Protein AF-A0A4U5UBQ6-F1 (afdb_monomer_lite)

Secondary structure (DSSP, 8-state):
--PPPHHHHHHHHHHHHHHHHHHHHHH--------S-----STTSSSSS-S--------TT--HHHHHHHHHHHHHHTTSTT-HHHHHHHHHHHHHHHHHHHHHH---HHHHHHH-GGGGSHHHHHHHHHHHHSS-HHHHHH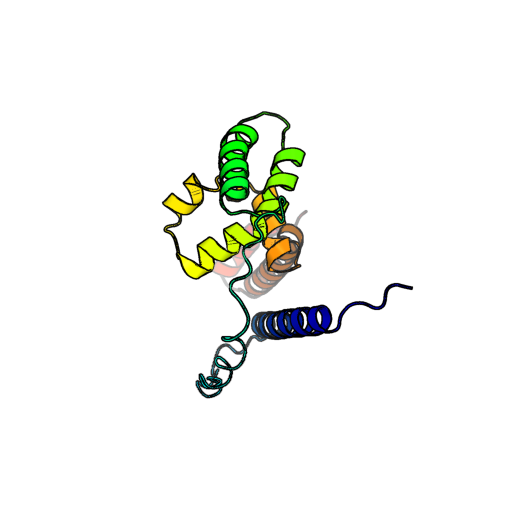HHHHHHHHHHHHHHHH--HHHHHHHHHHHHHHT--

Sequence (177 aa):
MIIPEPQAAAAYQIESSSFHVLSQALESEDALQFSESEALTESECEAMSDCALSDSTDNPLYNEETLEKIRETLLLEVKKRNNQDTVAAMMEKTFAHRRQEVIRDAPLIADFKTKWPALFCVSELTAEFKRITTVSLLPKFFSELDVLSSNLMKVFSKKGGGQGRKIKSIMIPITQV

Radius of gyration: 24.36 Å; chains: 1; bounding box: 45×40×77 Å

pLDDT: mean 72.83, std 22.6, range [29.25, 95.88]

Structure (mmCIF, N/CA/C/O backbone):
data_AF-A0A4U5UBQ6-F1
#
_entry.id   AF-A0A4U5UBQ6-F1
#
loop_
_atom_site.group_PDB
_atom_site.id
_atom_site.type_symbol
_atom_site.label_atom_id
_atom_site.label_alt_id
_atom_site.label_comp_id
_atom_site.label_asym_id
_atom_site.label_entity_id
_atom_site.label_seq_id
_atom_site.pdbx_PDB_ins_code
_atom_site.Cartn_x
_atom_site.Cartn_y
_atom_site.Cartn_z
_atom_site.occupancy
_atom_site.B_iso_or_equiv
_atom_site.auth_seq_id
_atom_site.auth_comp_id
_atom_site.auth_asym_id
_atom_site.auth_atom_id
_atom_site.pdbx_PDB_model_num
ATOM 1 N N . MET A 1 1 ? -10.842 14.732 -34.818 1.00 34.53 1 MET A N 1
ATOM 2 C CA . MET A 1 1 ? -11.798 13.980 -33.980 1.00 34.53 1 MET A CA 1
ATOM 3 C C . MET A 1 1 ? -11.407 12.521 -34.078 1.00 34.53 1 MET A C 1
ATOM 5 O O . MET A 1 1 ? -11.566 11.948 -35.144 1.00 34.53 1 MET A O 1
ATOM 9 N N . ILE A 1 2 ? -10.784 11.974 -33.035 1.00 42.56 2 ILE A N 1
ATOM 10 C CA . ILE A 1 2 ? -10.454 10.548 -32.968 1.00 42.56 2 ILE A CA 1
ATOM 11 C C . ILE A 1 2 ? -11.653 9.884 -32.299 1.00 42.56 2 ILE A C 1
ATOM 13 O O . ILE A 1 2 ? -11.967 10.196 -31.153 1.00 42.56 2 ILE A O 1
ATOM 17 N N . ILE A 1 3 ? -12.375 9.070 -33.061 1.00 40.06 3 ILE A N 1
ATOM 18 C CA . ILE A 1 3 ? -13.464 8.239 -32.549 1.00 40.06 3 ILE A CA 1
ATOM 19 C C . ILE A 1 3 ? -12.782 7.034 -31.887 1.00 40.06 3 ILE A C 1
ATOM 21 O O . ILE A 1 3 ? -12.024 6.354 -32.579 1.00 40.06 3 ILE A O 1
ATOM 25 N N . PRO A 1 4 ? -12.954 6.796 -30.575 1.00 41.00 4 PRO A N 1
ATOM 26 C CA . PRO A 1 4 ? -12.316 5.666 -29.917 1.00 41.00 4 PRO A CA 1
ATOM 27 C C . PRO A 1 4 ? -12.905 4.341 -30.416 1.00 41.00 4 PRO A C 1
ATOM 29 O O . PRO A 1 4 ? -14.107 4.214 -30.650 1.00 41.00 4 PRO A O 1
ATOM 32 N N . GLU A 1 5 ? -12.008 3.377 -30.595 1.00 41.16 5 GLU A N 1
ATOM 33 C CA . GLU A 1 5 ? -12.244 2.028 -31.100 1.00 41.16 5 GLU A CA 1
ATOM 34 C C . GLU A 1 5 ? -13.197 1.232 -30.178 1.00 41.16 5 GLU A C 1
ATOM 36 O O . GLU A 1 5 ? -13.030 1.253 -28.954 1.00 41.16 5 GLU A O 1
ATOM 41 N N . PRO A 1 6 ? -14.204 0.523 -30.726 1.00 47.16 6 PRO A N 1
ATOM 42 C CA . PRO A 1 6 ? -15.299 -0.078 -29.953 1.00 47.16 6 PRO A CA 1
ATOM 43 C C . PRO A 1 6 ? -14.875 -1.184 -28.969 1.00 47.16 6 PRO A C 1
ATOM 45 O O . PRO A 1 6 ? -15.639 -1.509 -28.062 1.00 47.16 6 PRO A O 1
ATOM 48 N N . GLN A 1 7 ? -13.662 -1.733 -29.084 1.00 45.38 7 GLN A N 1
ATOM 49 C CA . GLN A 1 7 ? -13.142 -2.743 -28.151 1.00 45.38 7 GLN A CA 1
ATOM 50 C C . GLN A 1 7 ? -12.719 -2.161 -26.791 1.00 45.38 7 GLN A C 1
ATOM 52 O O . GLN A 1 7 ? -12.838 -2.844 -25.774 1.00 45.38 7 GLN A O 1
ATOM 57 N N . ALA A 1 8 ? -12.309 -0.888 -26.730 1.00 41.31 8 ALA A N 1
ATOM 58 C CA . ALA A 1 8 ? -11.919 -0.249 -25.470 1.00 41.31 8 ALA A CA 1
ATOM 59 C C . ALA A 1 8 ? -13.125 0.030 -24.554 1.00 41.31 8 ALA A C 1
ATOM 61 O O . ALA A 1 8 ? -13.011 -0.040 -23.332 1.00 41.31 8 ALA A O 1
ATOM 62 N N . ALA A 1 9 ? -14.297 0.299 -25.140 1.00 37.28 9 ALA A N 1
ATOM 63 C CA . ALA A 1 9 ? -15.525 0.540 -24.387 1.00 37.28 9 ALA A CA 1
ATOM 64 C C . ALA A 1 9 ? -16.014 -0.727 -23.666 1.00 37.28 9 ALA A C 1
ATOM 66 O O . ALA A 1 9 ? -16.420 -0.650 -22.512 1.00 37.28 9 ALA A O 1
ATOM 67 N N . ALA A 1 10 ? -15.906 -1.899 -24.302 1.00 37.75 10 ALA A N 1
ATOM 68 C CA . ALA A 1 10 ? -16.327 -3.167 -23.706 1.00 37.75 10 ALA A CA 1
ATOM 69 C C . ALA A 1 10 ? -15.444 -3.579 -22.515 1.00 37.75 10 ALA A C 1
ATOM 71 O O . ALA A 1 10 ? -15.969 -3.971 -21.474 1.00 37.75 10 ALA A O 1
ATOM 72 N N . ALA A 1 11 ? -14.119 -3.418 -22.624 1.00 39.28 11 ALA A N 1
ATOM 73 C CA . ALA A 1 11 ? -13.195 -3.681 -21.518 1.00 39.28 11 ALA A CA 1
ATOM 74 C C . ALA A 1 11 ? -13.458 -2.751 -20.319 1.00 39.28 11 ALA A C 1
ATOM 76 O O . ALA A 1 11 ? -13.516 -3.206 -19.177 1.00 39.28 11 ALA A O 1
ATOM 77 N N . TYR A 1 12 ? -13.721 -1.466 -20.585 1.00 43.00 12 TYR A N 1
ATOM 78 C CA . TYR A 1 12 ? -14.058 -0.492 -19.546 1.00 43.00 12 TYR A CA 1
ATOM 79 C C . TYR A 1 12 ? -15.411 -0.789 -18.878 1.00 43.00 12 TYR A C 1
ATOM 81 O O . TYR A 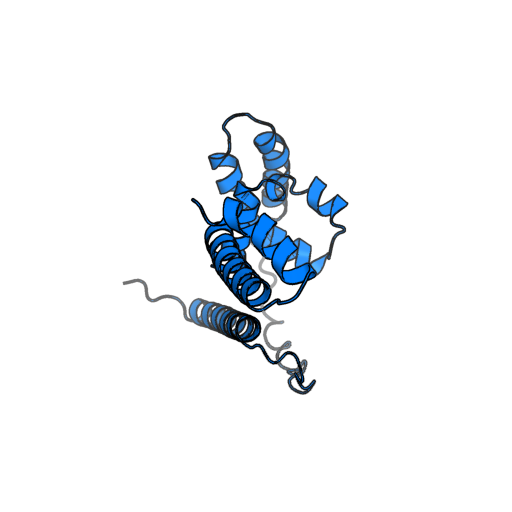1 12 ? -15.562 -0.617 -17.669 1.00 43.00 12 TYR A O 1
ATOM 89 N N . GLN A 1 13 ? -16.393 -1.284 -19.641 1.00 34.09 13 GLN A N 1
ATOM 90 C CA . GLN A 1 13 ? -17.701 -1.674 -19.110 1.00 34.09 13 GLN A CA 1
ATOM 91 C C . GLN A 1 13 ? -17.595 -2.874 -18.155 1.00 34.09 13 GLN A C 1
ATOM 93 O O . GLN A 1 13 ? -18.233 -2.871 -17.105 1.00 34.09 13 GLN A O 1
ATOM 98 N N . ILE A 1 14 ? -16.771 -3.873 -18.490 1.00 46.00 14 ILE A N 1
ATOM 99 C CA . ILE A 1 14 ? -16.573 -5.080 -17.671 1.00 46.00 14 ILE A CA 1
ATOM 100 C C . ILE A 1 14 ? -15.846 -4.732 -16.363 1.00 46.00 14 ILE A C 1
ATOM 102 O O . ILE A 1 14 ? -16.272 -5.160 -15.287 1.00 46.00 14 ILE A O 1
ATOM 106 N N . GLU A 1 15 ? -14.804 -3.895 -16.423 1.00 45.97 15 GLU A N 1
ATOM 107 C CA . GLU A 1 15 ? -14.086 -3.433 -15.227 1.00 45.97 15 GLU A CA 1
ATOM 108 C C . GLU A 1 15 ? -14.965 -2.550 -14.328 1.00 45.97 15 GLU A C 1
ATOM 110 O O . GLU A 1 15 ? -14.950 -2.704 -13.105 1.00 45.97 15 GLU A O 1
ATOM 115 N N . SER A 1 16 ? -15.801 -1.686 -14.917 1.00 43.72 16 SER A N 1
ATOM 116 C CA . SER A 1 16 ? -16.748 -0.851 -14.170 1.00 43.72 16 SER A CA 1
ATOM 117 C C . SER A 1 16 ? -17.850 -1.680 -13.498 1.00 43.72 16 SER A C 1
ATOM 119 O O . SER A 1 16 ? -18.192 -1.419 -12.342 1.00 43.72 16 SER A O 1
ATOM 121 N N . SER A 1 17 ? -18.347 -2.732 -14.161 1.00 36.91 17 SER A N 1
ATOM 122 C CA . SER A 1 17 ? -19.341 -3.648 -13.587 1.00 36.91 17 SER A CA 1
ATOM 123 C C . SER A 1 17 ? -18.756 -4.484 -12.446 1.00 36.91 17 SER A C 1
ATOM 125 O O . SER A 1 17 ? -19.381 -4.606 -11.394 1.00 36.91 17 SER A O 1
ATOM 127 N N . SER A 1 18 ? -17.529 -4.996 -12.600 1.00 48.75 18 SER A N 1
ATOM 128 C CA . SER A 1 18 ? -16.839 -5.733 -11.532 1.00 48.75 18 SER A CA 1
ATOM 129 C C . SER A 1 18 ? -16.537 -4.844 -10.322 1.00 48.75 18 SER A C 1
ATOM 131 O O . SER A 1 18 ? -16.618 -5.309 -9.184 1.00 48.75 18 SER A O 1
ATOM 133 N N . PHE A 1 19 ? -16.218 -3.568 -10.547 1.00 53.88 19 PHE A N 1
ATOM 134 C CA . PHE A 1 19 ? -15.975 -2.603 -9.479 1.00 53.88 19 PHE A CA 1
ATOM 135 C C . PHE A 1 19 ? -17.266 -2.210 -8.746 1.00 53.88 19 PHE A C 1
ATOM 137 O O . PHE A 1 19 ? -17.272 -2.106 -7.521 1.00 53.88 19 PHE A O 1
ATOM 144 N N . HIS A 1 20 ? -18.380 -2.058 -9.469 1.00 43.34 20 HIS A N 1
ATOM 145 C CA . HIS A 1 20 ? -19.679 -1.749 -8.869 1.00 43.34 20 HIS A CA 1
ATOM 146 C C . HIS A 1 20 ? -20.178 -2.873 -7.951 1.00 43.34 20 HIS A C 1
ATOM 148 O O . HIS A 1 20 ? -20.647 -2.597 -6.849 1.00 43.34 20 HIS A O 1
ATOM 154 N N . VAL A 1 21 ? -20.001 -4.134 -8.360 1.00 51.28 21 VAL A N 1
ATOM 155 C CA . VAL A 1 21 ? -20.370 -5.309 -7.552 1.00 51.28 21 VAL A CA 1
ATOM 156 C C . VAL A 1 21 ? -19.525 -5.395 -6.275 1.00 51.28 21 VAL A C 1
ATOM 158 O O . VAL A 1 21 ? -20.062 -5.634 -5.195 1.00 51.28 21 VAL A O 1
ATOM 161 N N . LEU A 1 22 ? -18.217 -5.128 -6.358 1.00 46.31 22 LEU A N 1
ATOM 162 C CA . LEU A 1 22 ? -17.337 -5.119 -5.182 1.00 46.31 22 LEU A CA 1
ATOM 163 C C . LEU A 1 22 ? -17.610 -3.931 -4.246 1.00 46.31 22 LEU A C 1
ATOM 165 O O . LEU A 1 22 ? -17.529 -4.086 -3.030 1.00 46.31 22 LEU A O 1
ATOM 169 N N . SER A 1 23 ? -17.968 -2.766 -4.795 1.00 51.44 23 SER A N 1
ATOM 170 C CA . SER A 1 23 ? -18.365 -1.595 -4.005 1.00 51.44 23 SER A CA 1
ATOM 171 C C . SER A 1 23 ? -19.676 -1.844 -3.257 1.00 51.44 23 SER A C 1
ATOM 173 O O . SER A 1 23 ? -19.756 -1.541 -2.072 1.00 51.44 23 SER A O 1
ATOM 175 N N . GLN A 1 24 ? -20.672 -2.461 -3.906 1.00 47.72 24 GLN A N 1
ATOM 176 C CA . GLN A 1 24 ? -21.929 -2.844 -3.252 1.00 47.72 24 GLN A CA 1
ATOM 177 C C . GLN A 1 24 ? -21.713 -3.891 -2.148 1.00 47.72 24 GLN A C 1
ATOM 179 O O . GLN A 1 24 ? -22.314 -3.782 -1.082 1.00 47.72 24 GLN A O 1
ATOM 184 N N . ALA A 1 25 ? -20.817 -4.862 -2.360 1.00 47.12 25 ALA A N 1
ATOM 185 C CA . ALA A 1 25 ? -20.505 -5.897 -1.370 1.00 47.12 25 ALA A CA 1
ATOM 186 C C . ALA A 1 25 ? -19.796 -5.358 -0.110 1.00 47.12 25 ALA A C 1
ATOM 188 O O . ALA A 1 25 ? -19.896 -5.957 0.959 1.00 47.12 25 ALA A O 1
ATOM 189 N N . LEU A 1 26 ? -19.085 -4.231 -0.219 1.00 47.81 26 LEU A N 1
ATOM 190 C CA . LEU A 1 26 ? -18.452 -3.546 0.914 1.00 47.81 26 LEU A CA 1
ATOM 191 C C . LEU A 1 26 ? -19.424 -2.650 1.701 1.00 47.81 26 LEU A C 1
ATOM 193 O O . LEU A 1 26 ? -19.113 -2.272 2.829 1.00 47.81 26 LEU A O 1
ATOM 197 N N . GLU A 1 27 ? -20.578 -2.309 1.122 1.00 48.31 27 GLU A N 1
ATOM 198 C CA . GLU A 1 27 ? -21.559 -1.380 1.699 1.00 48.31 27 GLU A CA 1
ATOM 199 C C . GLU A 1 27 ? -22.775 -2.079 2.340 1.00 48.31 27 GLU A C 1
ATOM 201 O O . GLU A 1 27 ? -23.519 -1.438 3.082 1.00 48.31 27 GLU A O 1
ATOM 206 N N . SER A 1 28 ? -22.979 -3.382 2.113 1.00 45.78 28 SER A N 1
ATOM 207 C CA . SER A 1 28 ? -24.084 -4.147 2.711 1.00 45.78 28 SER A CA 1
ATOM 208 C C . SER A 1 28 ? -23.687 -4.843 4.023 1.00 45.78 28 SER A C 1
ATOM 210 O O . SER A 1 28 ? -22.784 -5.676 4.033 1.00 45.78 28 SER A O 1
ATOM 212 N N . GLU A 1 29 ? -24.405 -4.575 5.121 1.00 53.47 29 GLU A N 1
ATOM 213 C CA . GLU A 1 29 ? -24.226 -5.247 6.428 1.00 53.47 29 GLU A CA 1
ATOM 214 C C . GLU A 1 29 ? -24.838 -6.668 6.506 1.00 53.47 29 GLU A C 1
ATOM 216 O O . GLU A 1 29 ? -24.741 -7.319 7.546 1.00 53.47 29 GLU A O 1
ATOM 221 N N . ASP A 1 30 ? -25.403 -7.200 5.417 1.00 42.78 30 ASP A N 1
ATOM 222 C CA . ASP A 1 30 ? -25.966 -8.557 5.365 1.00 42.78 30 ASP A CA 1
ATOM 223 C C . ASP A 1 30 ? -24.976 -9.557 4.753 1.00 42.78 30 ASP A C 1
ATOM 225 O O . ASP A 1 30 ? -25.069 -9.984 3.602 1.00 42.78 30 ASP A O 1
ATOM 229 N N . ALA A 1 31 ? -24.013 -9.982 5.567 1.00 50.28 31 ALA A N 1
ATOM 230 C CA . ALA A 1 31 ? -23.214 -11.166 5.286 1.00 50.28 31 ALA A CA 1
ATOM 231 C C . ALA A 1 31 ? -24.049 -12.436 5.535 1.00 50.28 31 ALA A C 1
ATOM 233 O O . ALA A 1 31 ? -23.880 -13.080 6.567 1.00 50.28 31 ALA A O 1
ATOM 234 N N . LEU A 1 32 ? -24.958 -12.796 4.620 1.00 47.00 32 LEU A N 1
ATOM 235 C CA . LEU A 1 32 ? -25.500 -14.157 4.476 1.00 47.00 32 LEU A CA 1
ATOM 236 C C . LEU A 1 32 ? -26.343 -14.304 3.195 1.00 47.00 32 LEU A C 1
ATOM 238 O O . LEU A 1 32 ? -27.292 -13.563 2.981 1.00 47.00 32 LEU A O 1
ATOM 242 N N . GLN A 1 33 ? -26.016 -15.351 2.423 1.00 40.97 33 GLN A N 1
ATOM 243 C CA . GLN A 1 33 ? -26.666 -15.862 1.200 1.00 40.97 33 GLN A CA 1
ATOM 244 C C . GLN A 1 33 ? -26.282 -15.203 -0.136 1.00 40.97 33 GLN A C 1
ATOM 246 O O . GLN A 1 33 ? -27.120 -14.658 -0.845 1.00 40.97 33 GLN A O 1
ATOM 251 N N . PHE A 1 34 ? -25.032 -15.406 -0.570 1.00 29.25 34 PHE A N 1
ATOM 252 C CA . PHE A 1 34 ? -24.758 -15.505 -2.006 1.00 29.25 34 PHE A CA 1
ATOM 253 C C . PHE A 1 34 ? -25.037 -16.949 -2.441 1.00 29.25 34 PHE A C 1
ATOM 255 O O . PHE A 1 34 ? -24.337 -17.876 -2.031 1.00 29.25 34 PHE A O 1
ATOM 262 N N . SER A 1 35 ? -26.125 -17.153 -3.186 1.00 32.38 35 SER A N 1
ATOM 263 C CA . SER A 1 35 ? -26.455 -18.455 -3.763 1.00 32.38 35 SER A CA 1
ATOM 264 C C . SER A 1 35 ? -25.448 -18.809 -4.856 1.00 32.38 35 SER A C 1
ATOM 266 O O . SER A 1 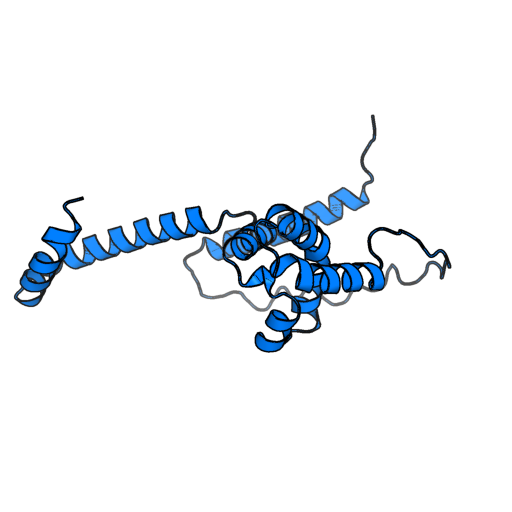35 ? -25.156 -17.989 -5.723 1.00 32.38 35 SER A O 1
ATOM 268 N N . GLU A 1 36 ? -24.969 -20.043 -4.839 1.00 37.81 36 GLU A N 1
ATOM 269 C CA . GLU A 1 36 ? -24.028 -20.642 -5.788 1.00 37.81 36 GLU A CA 1
ATOM 270 C C . GLU A 1 36 ? -24.680 -20.928 -7.164 1.00 37.81 36 GLU A C 1
ATOM 272 O O . GLU A 1 36 ? -24.609 -22.043 -7.669 1.00 37.81 36 GLU A O 1
ATOM 277 N N . SER A 1 37 ? -25.394 -19.962 -7.761 1.00 40.47 37 SER A N 1
ATOM 278 C CA . SER A 1 37 ? -26.176 -20.194 -8.994 1.00 40.47 37 SER A CA 1
ATOM 279 C C . SER A 1 37 ? -25.890 -19.269 -10.181 1.00 40.47 37 SER A C 1
ATOM 281 O O . SER A 1 37 ? -26.541 -19.400 -11.211 1.00 40.47 37 SER A O 1
ATOM 283 N N . GLU A 1 38 ? -24.848 -18.437 -10.123 1.00 46.41 38 GLU A N 1
ATOM 284 C CA . GLU A 1 38 ? -24.354 -17.690 -11.296 1.00 46.41 38 GLU A CA 1
ATOM 285 C C . GLU A 1 38 ? -22.913 -18.076 -11.656 1.00 46.41 38 GLU A C 1
ATOM 287 O O . GLU A 1 38 ? -22.057 -17.240 -11.941 1.00 46.41 38 GLU A O 1
ATOM 292 N N . ALA A 1 39 ? -22.639 -19.382 -11.677 1.00 39.34 39 ALA A N 1
ATOM 293 C CA . ALA A 1 39 ? -21.550 -19.905 -12.489 1.00 39.34 39 ALA A CA 1
ATOM 294 C C . ALA A 1 39 ? -21.953 -19.750 -13.964 1.00 39.34 39 ALA A C 1
ATOM 296 O O . ALA A 1 39 ? -22.663 -20.591 -14.519 1.00 39.34 39 ALA A O 1
ATOM 297 N N . LEU A 1 40 ? -21.542 -18.645 -14.591 1.00 36.44 40 LEU A N 1
ATOM 298 C CA . LEU A 1 40 ? -21.583 -18.524 -16.044 1.00 36.44 40 LEU A CA 1
ATOM 299 C C . LEU A 1 40 ? -20.722 -19.644 -16.640 1.00 36.44 40 LEU A C 1
ATOM 301 O O . LEU A 1 40 ? -19.523 -19.752 -16.395 1.00 36.44 40 LEU A O 1
ATOM 305 N N . THR A 1 41 ? -21.413 -20.514 -17.365 1.00 40.81 41 THR A N 1
ATOM 306 C CA . THR A 1 41 ? -20.938 -21.713 -18.048 1.00 40.81 41 THR A CA 1
ATOM 307 C C . THR A 1 41 ? -19.751 -21.434 -18.972 1.00 40.81 41 THR A C 1
ATOM 309 O O . THR A 1 41 ? -19.749 -20.418 -19.661 1.00 40.81 41 THR A O 1
ATOM 312 N N . GLU A 1 42 ? -18.820 -22.390 -19.059 1.00 43.47 42 GLU A N 1
ATOM 313 C CA . GLU A 1 42 ? -17.611 -22.472 -19.913 1.00 43.47 42 GLU A CA 1
ATOM 314 C C . GLU A 1 42 ? -17.812 -22.281 -21.444 1.00 43.47 42 GLU A C 1
ATOM 316 O O . GLU A 1 42 ? -16.935 -22.616 -22.233 1.00 43.47 42 GLU A O 1
ATOM 321 N N . SER A 1 43 ? -18.938 -21.743 -21.916 1.00 47.03 43 SER A N 1
ATOM 322 C CA . SER A 1 43 ? -19.359 -21.820 -23.323 1.00 47.03 43 SER A CA 1
ATOM 323 C C . SER A 1 43 ? -19.118 -20.567 -24.181 1.00 47.03 43 SER A C 1
ATOM 325 O O . SER A 1 43 ? -19.597 -20.526 -25.311 1.00 47.03 43 SER A O 1
ATOM 327 N N . GLU A 1 44 ? -18.355 -19.569 -23.734 1.00 42.38 44 GLU A N 1
ATOM 328 C CA . GLU A 1 44 ? -17.927 -18.460 -24.618 1.00 42.38 44 GLU A CA 1
ATOM 329 C C . GLU A 1 44 ? -16.401 -18.260 -24.629 1.00 42.38 44 GLU A C 1
ATOM 331 O O . GLU A 1 44 ? -15.891 -17.159 -24.813 1.00 42.38 44 GLU A O 1
ATOM 336 N N . CYS A 1 45 ? -15.650 -19.356 -24.471 1.00 34.03 45 CYS A N 1
ATOM 337 C CA . CYS A 1 45 ? -14.188 -19.380 -24.593 1.00 34.03 45 CYS A CA 1
ATOM 338 C C . CYS A 1 45 ? -13.698 -19.716 -26.021 1.00 34.03 45 CYS A C 1
ATOM 340 O O . CYS A 1 45 ? -12.523 -19.526 -26.323 1.00 34.03 45 CYS A O 1
ATOM 342 N N . GLU A 1 46 ? -14.560 -20.213 -26.917 1.00 38.38 46 GLU A N 1
ATOM 343 C CA . GLU A 1 46 ? -14.134 -20.873 -28.171 1.00 38.38 46 GLU A CA 1
ATOM 344 C C . GLU A 1 46 ? -14.383 -20.079 -29.469 1.00 38.38 46 GLU A C 1
ATOM 346 O O . GLU A 1 46 ? -14.515 -20.661 -30.542 1.00 38.38 46 GLU A O 1
ATOM 351 N N . ALA A 1 47 ? -14.391 -18.744 -29.429 1.00 46.50 47 ALA A N 1
ATOM 352 C CA . ALA A 1 47 ? -14.526 -17.932 -30.649 1.00 46.50 47 ALA A CA 1
ATOM 353 C C . ALA A 1 47 ? -13.417 -16.888 -30.853 1.00 46.50 47 ALA A C 1
ATOM 355 O O . ALA A 1 47 ? -13.664 -15.825 -31.417 1.00 46.50 47 ALA A O 1
ATOM 356 N N . MET A 1 48 ? -12.179 -17.184 -30.438 1.00 42.09 48 MET A N 1
ATOM 357 C CA . MET A 1 48 ? -11.016 -16.393 -30.875 1.00 42.09 48 MET A CA 1
ATOM 358 C C . MET A 1 48 ? -9.710 -17.198 -30.972 1.00 42.09 48 MET A C 1
ATOM 360 O O . MET A 1 48 ? -8.622 -16.640 -30.865 1.00 42.09 48 MET A O 1
ATOM 364 N N . SER A 1 49 ? -9.819 -18.515 -31.182 1.00 47.56 49 SER A N 1
ATOM 365 C CA . SER A 1 49 ? -8.661 -19.416 -31.298 1.00 47.56 49 SER A CA 1
ATOM 366 C C . SER A 1 49 ? -8.107 -19.561 -32.722 1.00 47.56 49 SER A C 1
ATOM 368 O O . SER A 1 49 ? -7.133 -20.281 -32.901 1.00 47.56 49 SER A O 1
ATOM 370 N N . ASP A 1 50 ? -8.648 -18.870 -33.726 1.00 37.72 50 ASP A N 1
ATOM 371 C CA . ASP A 1 50 ? -8.152 -18.973 -35.103 1.00 37.72 50 ASP A CA 1
ATOM 372 C C . ASP A 1 50 ? -7.989 -17.593 -35.742 1.00 37.72 50 ASP A C 1
ATOM 374 O O . ASP A 1 50 ? -8.847 -17.135 -36.490 1.00 37.72 50 ASP A O 1
ATOM 378 N N . CYS A 1 51 ? -6.865 -16.930 -35.460 1.00 38.66 51 CYS A N 1
ATOM 379 C CA . CYS A 1 51 ? -6.208 -16.019 -36.402 1.00 38.66 51 CYS A CA 1
ATOM 380 C C . CYS A 1 51 ? -4.736 -15.801 -36.005 1.00 38.66 51 CYS A C 1
ATOM 382 O O . CYS A 1 51 ? -4.428 -15.034 -35.102 1.00 38.66 51 CYS A O 1
ATOM 384 N N . ALA A 1 52 ? -3.858 -16.471 -36.755 1.00 40.81 52 ALA A N 1
ATOM 385 C CA . ALA A 1 52 ? -2.464 -16.132 -37.044 1.00 40.81 52 ALA A CA 1
ATOM 386 C C . ALA A 1 52 ? -1.454 -16.027 -35.879 1.00 40.81 52 ALA A C 1
ATOM 388 O O . ALA A 1 52 ? -1.353 -15.025 -35.177 1.00 40.81 52 ALA A O 1
ATOM 389 N N . LEU A 1 53 ? -0.522 -16.991 -35.866 1.00 48.16 53 LEU A N 1
ATOM 390 C CA . LEU A 1 53 ? 0.898 -16.655 -35.754 1.00 48.16 53 LEU A CA 1
ATOM 391 C C . LEU A 1 53 ? 1.209 -15.519 -36.747 1.00 48.16 53 LEU A C 1
ATOM 393 O O . LEU A 1 53 ? 1.430 -15.766 -37.933 1.00 48.16 53 LEU A O 1
ATOM 397 N N . SER A 1 54 ? 1.233 -14.280 -36.273 1.00 42.56 54 SER A N 1
ATOM 398 C CA . SER A 1 54 ? 2.036 -13.227 -36.878 1.00 42.56 54 SER A CA 1
ATOM 399 C C . SER A 1 54 ? 3.201 -12.951 -35.942 1.00 42.56 54 SER A C 1
ATOM 401 O O . SER A 1 54 ? 3.062 -12.315 -34.899 1.00 42.56 54 SER A O 1
ATOM 403 N N . ASP A 1 55 ? 4.341 -13.501 -36.336 1.00 45.53 55 ASP A N 1
ATOM 404 C CA . ASP A 1 55 ? 5.668 -13.054 -35.954 1.00 45.53 55 ASP A CA 1
ATOM 405 C C . ASP A 1 55 ? 5.785 -11.541 -36.214 1.00 45.53 55 ASP A C 1
ATOM 407 O O . ASP A 1 55 ? 5.907 -11.087 -37.352 1.00 45.53 55 ASP A O 1
ATOM 411 N N . SER A 1 56 ? 5.650 -10.755 -35.149 1.00 41.84 56 SER A N 1
ATOM 412 C CA . SER A 1 56 ? 6.098 -9.367 -35.076 1.00 41.84 56 SER A CA 1
ATOM 413 C C . SER A 1 56 ? 6.350 -9.036 -33.609 1.00 41.84 56 SER A C 1
ATOM 415 O O . SER A 1 56 ? 5.445 -8.649 -32.865 1.00 41.84 56 SER A O 1
ATOM 417 N N . THR A 1 57 ? 7.588 -9.246 -33.179 1.00 57.81 57 THR A N 1
ATOM 418 C CA . THR A 1 57 ? 8.121 -8.651 -31.957 1.00 57.81 57 THR A CA 1
ATOM 419 C C . THR A 1 57 ? 8.020 -7.124 -32.009 1.00 57.81 57 THR A C 1
ATOM 421 O O . THR A 1 57 ? 8.052 -6.519 -33.078 1.00 57.81 57 THR A O 1
ATOM 424 N N . ASP A 1 58 ? 7.972 -6.533 -30.814 1.00 44.72 58 ASP A N 1
ATOM 425 C CA . ASP A 1 58 ? 8.186 -5.114 -30.508 1.00 44.72 58 ASP A CA 1
ATOM 426 C C . ASP A 1 58 ? 6.951 -4.202 -30.502 1.00 44.72 58 ASP A C 1
ATOM 428 O O . ASP A 1 58 ? 6.837 -3.237 -31.253 1.00 44.72 58 ASP A O 1
ATOM 432 N N . ASN A 1 59 ? 6.104 -4.388 -29.482 1.00 48.22 59 ASN A N 1
ATOM 433 C CA . ASN A 1 59 ? 5.759 -3.224 -28.665 1.00 48.22 59 ASN A CA 1
ATOM 434 C C . ASN A 1 59 ? 6.839 -3.086 -27.567 1.00 48.22 59 ASN A C 1
ATOM 436 O O . ASN A 1 59 ? 6.804 -3.841 -26.592 1.00 48.22 59 ASN A O 1
ATOM 440 N N . PRO A 1 60 ? 7.814 -2.165 -27.694 1.00 48.88 60 PRO A N 1
ATOM 441 C CA . PRO A 1 60 ? 8.988 -2.113 -26.817 1.00 48.88 60 PRO A CA 1
ATOM 442 C C . PRO A 1 60 ? 8.687 -1.682 -25.373 1.00 48.88 60 PRO A C 1
ATOM 444 O O . PRO A 1 60 ? 9.604 -1.585 -24.562 1.00 48.88 60 PRO A O 1
ATOM 447 N N . LEU A 1 61 ? 7.428 -1.380 -25.037 1.00 48.53 61 LEU A N 1
ATOM 448 C CA . LEU A 1 61 ? 7.082 -0.792 -23.745 1.00 48.53 61 LEU A CA 1
ATOM 449 C C . LEU A 1 61 ? 6.710 -1.811 -22.648 1.00 48.53 61 LEU A C 1
ATOM 451 O O . LEU A 1 61 ? 6.691 -1.419 -21.484 1.00 48.53 61 LEU A O 1
ATOM 455 N N . TYR A 1 62 ? 6.430 -3.084 -22.980 1.00 54.56 62 TYR A N 1
ATOM 456 C CA . TYR A 1 62 ? 5.897 -4.078 -22.022 1.00 54.56 62 TYR A CA 1
ATOM 457 C C . TYR A 1 62 ? 6.260 -5.543 -22.346 1.00 54.56 62 TYR A C 1
ATOM 459 O O . TYR A 1 62 ? 5.409 -6.424 -22.250 1.00 54.56 62 TYR A O 1
ATOM 467 N N . ASN A 1 63 ? 7.500 -5.841 -22.746 1.00 66.19 63 ASN A N 1
ATOM 468 C CA . ASN A 1 63 ? 7.943 -7.241 -22.752 1.00 66.19 63 ASN A CA 1
ATOM 469 C C . ASN A 1 63 ? 8.324 -7.682 -21.318 1.00 66.19 63 ASN A C 1
ATOM 471 O O . ASN A 1 63 ? 8.783 -6.873 -20.507 1.00 66.19 63 ASN A O 1
ATOM 475 N N . GLU A 1 64 ? 8.107 -8.961 -20.999 1.00 63.66 64 GLU A N 1
ATOM 476 C CA . GLU A 1 64 ? 8.383 -9.561 -19.680 1.00 63.66 64 GLU A CA 1
ATOM 477 C C . GLU A 1 64 ? 9.829 -9.288 -19.221 1.00 63.66 64 GLU A C 1
ATOM 479 O O . GLU A 1 64 ? 10.088 -8.940 -18.072 1.00 63.66 64 GLU A O 1
ATOM 484 N N . GLU A 1 65 ? 10.772 -9.319 -20.164 1.00 64.94 65 GLU A N 1
ATOM 485 C CA . GLU A 1 65 ? 12.187 -9.032 -19.923 1.00 64.94 65 GLU A CA 1
ATOM 486 C C . GLU A 1 65 ? 12.448 -7.572 -19.489 1.00 64.94 65 GLU A C 1
ATOM 488 O O . GLU A 1 65 ? 13.314 -7.310 -18.656 1.00 64.94 65 GLU A O 1
ATOM 493 N N . THR A 1 66 ? 11.703 -6.595 -20.018 1.00 75.69 66 THR A N 1
ATOM 494 C CA . THR A 1 66 ? 11.808 -5.175 -19.632 1.00 75.69 66 THR A CA 1
ATOM 495 C C . THR A 1 66 ? 11.173 -4.933 -18.273 1.00 75.69 66 THR A C 1
ATOM 497 O O . THR A 1 66 ? 11.701 -4.148 -17.487 1.00 75.69 66 THR A O 1
ATOM 500 N N . LEU A 1 67 ? 10.075 -5.618 -17.959 1.00 71.62 67 LEU A N 1
ATOM 501 C CA . LEU A 1 67 ? 9.435 -5.528 -16.646 1.00 71.62 67 LEU A CA 1
ATOM 502 C C . LEU A 1 67 ? 10.316 -6.142 -15.553 1.00 71.62 67 LEU A C 1
ATOM 504 O O . LEU A 1 67 ? 10.464 -5.538 -14.489 1.00 71.62 67 LEU A O 1
ATOM 508 N N . GLU A 1 68 ? 10.992 -7.250 -15.850 1.00 81.00 68 GLU A N 1
ATOM 509 C CA . GLU A 1 68 ? 11.965 -7.854 -14.942 1.00 81.00 68 GLU A CA 1
ATOM 510 C C . GLU A 1 68 ? 13.188 -6.942 -14.734 1.00 81.00 68 GLU A C 1
ATOM 512 O O . GLU A 1 68 ? 13.609 -6.707 -13.601 1.00 81.00 68 GLU A O 1
ATOM 517 N N . LYS A 1 69 ? 13.687 -6.287 -15.792 1.00 82.44 69 LYS A N 1
ATOM 518 C CA . LYS A 1 69 ? 14.724 -5.239 -15.675 1.00 82.44 69 LYS A CA 1
ATOM 519 C C . LYS A 1 69 ? 14.268 -4.053 -14.817 1.00 82.44 69 LYS A C 1
ATOM 521 O O . LYS A 1 69 ? 15.052 -3.511 -14.028 1.00 82.44 69 LYS A O 1
ATOM 526 N N . ILE A 1 70 ? 13.005 -3.634 -14.940 1.00 80.75 70 ILE A N 1
ATOM 527 C CA . ILE A 1 70 ? 12.421 -2.587 -14.087 1.00 80.75 70 ILE A CA 1
ATOM 528 C C . ILE A 1 70 ? 12.366 -3.066 -12.630 1.00 80.75 70 ILE A C 1
ATOM 530 O O . ILE A 1 70 ? 12.717 -2.292 -11.738 1.00 80.75 70 ILE A O 1
ATOM 534 N N . ARG A 1 71 ? 12.002 -4.328 -12.373 1.00 85.31 71 ARG A N 1
ATOM 535 C CA . ARG A 1 71 ? 12.006 -4.928 -11.029 1.00 85.31 71 ARG A CA 1
ATOM 536 C C . ARG A 1 71 ? 13.404 -4.918 -10.409 1.00 85.31 71 ARG A C 1
ATOM 538 O O . ARG A 1 71 ? 13.567 -4.469 -9.276 1.00 85.31 71 ARG A O 1
ATOM 545 N N . GLU A 1 72 ? 14.423 -5.360 -11.140 1.00 86.00 72 GLU A N 1
ATOM 546 C CA . GLU A 1 72 ? 15.814 -5.343 -10.665 1.00 86.00 72 GLU A CA 1
ATOM 547 C C . GLU A 1 72 ? 16.291 -3.923 -10.344 1.00 86.00 72 GLU A C 1
ATOM 549 O O . GLU A 1 72 ? 16.874 -3.672 -9.286 1.00 86.00 72 GLU A O 1
ATOM 554 N N . THR A 1 73 ? 15.974 -2.973 -11.224 1.00 85.94 73 THR A N 1
ATOM 555 C CA . THR A 1 73 ? 16.292 -1.557 -11.019 1.00 85.94 73 THR A CA 1
ATOM 556 C C . THR A 1 73 ? 15.589 -1.027 -9.764 1.00 85.94 73 THR A C 1
ATOM 558 O O . THR A 1 73 ? 16.213 -0.360 -8.937 1.00 85.94 73 THR A O 1
ATOM 561 N N . LEU A 1 74 ? 14.323 -1.398 -9.541 1.00 88.19 74 LEU A N 1
ATOM 562 C CA . LEU A 1 74 ? 13.537 -0.976 -8.381 1.00 88.19 74 LEU A CA 1
ATOM 563 C C . LEU A 1 74 ? 14.191 -1.407 -7.057 1.00 88.19 74 LEU A C 1
ATOM 565 O O . LEU A 1 74 ? 14.213 -0.628 -6.104 1.00 88.19 74 LEU A O 1
ATOM 569 N N . LEU A 1 75 ? 14.789 -2.605 -6.995 1.00 88.25 75 LEU A N 1
ATOM 570 C CA . LEU A 1 75 ? 15.507 -3.082 -5.802 1.00 88.25 75 LEU A CA 1
ATOM 571 C C . LEU A 1 75 ? 16.691 -2.187 -5.413 1.00 88.25 75 LEU A C 1
ATOM 573 O O . LEU A 1 75 ? 17.045 -2.104 -4.230 1.00 88.25 75 LEU A O 1
ATOM 577 N N . LEU A 1 76 ? 17.317 -1.538 -6.395 1.00 86.81 76 LEU A N 1
ATOM 578 C CA . LEU A 1 76 ? 18.391 -0.575 -6.177 1.00 86.81 76 LEU A CA 1
ATOM 579 C C . LEU A 1 76 ? 17.822 0.796 -5.806 1.00 86.81 76 LEU A C 1
ATOM 581 O O . LEU A 1 76 ? 18.288 1.414 -4.848 1.00 86.81 76 LEU A O 1
ATOM 585 N N . GLU A 1 77 ? 16.795 1.251 -6.524 1.00 86.25 77 GLU A N 1
ATOM 586 C CA . GLU A 1 77 ? 16.168 2.561 -6.333 1.00 86.25 77 GLU A CA 1
ATOM 587 C C . GLU A 1 77 ? 15.528 2.729 -4.947 1.00 86.25 77 GLU A C 1
ATOM 589 O O . GLU A 1 77 ? 15.670 3.792 -4.340 1.00 86.25 77 GLU A O 1
ATOM 594 N N . VAL A 1 78 ? 14.906 1.680 -4.397 1.00 87.88 78 VAL A N 1
ATOM 595 C CA . VAL A 1 78 ? 14.286 1.691 -3.055 1.00 87.88 78 VAL A CA 1
ATOM 596 C C . VAL A 1 78 ? 15.311 1.919 -1.936 1.00 87.88 78 VAL A C 1
ATOM 598 O O . VAL A 1 78 ? 14.972 2.437 -0.873 1.00 87.88 78 VAL A O 1
ATOM 601 N N . LYS A 1 79 ? 16.582 1.559 -2.156 1.00 86.94 79 LYS A N 1
ATOM 602 C CA . LYS A 1 79 ? 17.655 1.725 -1.160 1.00 86.94 79 LYS A CA 1
ATOM 603 C C . LYS A 1 79 ? 18.254 3.134 -1.158 1.00 86.94 79 LYS A C 1
ATOM 605 O O . LYS A 1 79 ? 18.990 3.479 -0.231 1.00 86.94 79 LYS A O 1
ATOM 610 N N . LYS A 1 80 ? 17.980 3.947 -2.183 1.00 89.19 80 LYS A N 1
ATOM 611 C CA . LYS A 1 80 ? 18.533 5.301 -2.312 1.00 89.19 80 LYS A CA 1
ATOM 612 C C . LYS A 1 80 ? 17.760 6.298 -1.447 1.00 89.19 80 LYS A C 1
ATOM 614 O O . LYS A 1 80 ? 16.544 6.219 -1.294 1.00 89.19 80 LYS A O 1
ATOM 619 N N . ARG A 1 81 ? 18.470 7.292 -0.902 1.00 84.69 81 ARG A N 1
ATOM 620 C CA . ARG A 1 81 ? 17.835 8.438 -0.228 1.00 84.69 81 ARG A CA 1
ATOM 621 C C . ARG A 1 81 ? 17.138 9.338 -1.253 1.00 84.69 81 ARG A C 1
ATOM 623 O O . ARG A 1 81 ? 17.667 9.542 -2.338 1.00 84.69 81 ARG A O 1
ATOM 630 N N . ASN A 1 82 ? 16.001 9.918 -0.859 1.00 86.12 82 ASN A N 1
ATOM 631 C CA . ASN A 1 82 ? 15.240 10.924 -1.617 1.00 86.12 82 ASN A CA 1
ATOM 632 C C . ASN A 1 82 ? 14.804 10.489 -3.026 1.00 86.12 82 ASN A C 1
ATOM 634 O O . ASN A 1 82 ? 14.757 11.305 -3.937 1.00 86.12 82 ASN A O 1
ATOM 638 N N . ASN A 1 83 ? 14.472 9.212 -3.203 1.00 90.06 83 ASN A N 1
ATOM 639 C CA . ASN A 1 83 ? 14.158 8.647 -4.515 1.00 90.06 83 ASN A CA 1
ATOM 640 C C . ASN A 1 83 ? 12.689 8.212 -4.662 1.00 90.06 83 ASN A C 1
ATOM 642 O O . ASN A 1 83 ? 12.370 7.298 -5.416 1.00 90.06 83 ASN A O 1
ATOM 646 N N . GLN A 1 84 ? 11.800 8.836 -3.886 1.00 89.56 84 GLN A N 1
ATOM 647 C CA . GLN A 1 84 ? 10.399 8.421 -3.783 1.00 89.56 84 GLN A CA 1
ATOM 648 C C . GLN A 1 84 ? 9.659 8.569 -5.116 1.00 89.56 84 GLN A C 1
ATOM 650 O O . GLN A 1 84 ? 8.962 7.646 -5.512 1.00 89.56 84 GLN A O 1
ATOM 655 N N . ASP A 1 85 ? 9.876 9.661 -5.851 1.00 90.69 85 ASP A N 1
ATOM 656 C CA . ASP A 1 85 ? 9.178 9.908 -7.122 1.00 90.69 85 ASP A CA 1
ATOM 657 C C . ASP A 1 85 ? 9.573 8.898 -8.209 1.00 90.69 85 ASP A C 1
ATOM 659 O O . ASP A 1 85 ? 8.725 8.385 -8.939 1.00 90.69 85 ASP A O 1
ATOM 663 N N . THR A 1 86 ? 10.863 8.554 -8.284 1.00 90.44 86 THR A N 1
ATOM 664 C CA . THR A 1 86 ? 11.370 7.520 -9.197 1.00 90.44 86 THR A CA 1
ATOM 665 C C . THR A 1 86 ? 10.756 6.163 -8.869 1.00 90.44 86 THR A C 1
ATOM 667 O O . THR A 1 86 ? 10.272 5.469 -9.762 1.00 90.44 86 THR A O 1
ATOM 670 N N . VAL A 1 87 ? 10.747 5.796 -7.581 1.00 91.50 87 VAL A N 1
ATOM 671 C CA . VAL A 1 87 ? 10.136 4.551 -7.101 1.00 91.50 87 VAL A CA 1
ATOM 672 C C . VAL A 1 87 ? 8.648 4.529 -7.444 1.00 91.50 87 VAL A C 1
ATOM 674 O O . VAL A 1 87 ? 8.199 3.553 -8.037 1.00 91.50 87 VAL A O 1
ATOM 677 N N . ALA A 1 88 ? 7.912 5.609 -7.182 1.00 91.50 88 ALA A N 1
ATOM 678 C CA . ALA A 1 88 ? 6.487 5.713 -7.482 1.00 91.50 88 ALA A CA 1
ATOM 679 C C . ALA A 1 88 ? 6.190 5.523 -8.978 1.00 91.50 88 ALA A C 1
ATOM 681 O O . ALA A 1 88 ? 5.292 4.760 -9.338 1.00 91.50 88 ALA A O 1
ATOM 682 N N . ALA A 1 89 ? 6.978 6.143 -9.862 1.00 90.81 89 ALA A N 1
ATOM 683 C CA . ALA A 1 89 ? 6.818 5.998 -11.309 1.00 90.81 89 ALA A CA 1
ATOM 684 C C . ALA A 1 89 ? 7.117 4.568 -11.797 1.00 90.81 89 ALA A C 1
ATOM 686 O O . ALA A 1 89 ? 6.451 4.049 -12.695 1.00 90.81 89 ALA A O 1
ATOM 687 N N . MET A 1 90 ? 8.119 3.904 -11.216 1.00 90.38 90 MET A N 1
ATOM 688 C CA . MET A 1 90 ? 8.432 2.504 -11.529 1.00 90.38 90 MET A CA 1
ATOM 689 C C . MET A 1 90 ? 7.366 1.546 -10.992 1.00 90.38 90 MET A C 1
ATOM 691 O O . MET A 1 90 ? 6.992 0.581 -11.662 1.00 90.38 90 MET A O 1
ATOM 695 N N . MET A 1 91 ? 6.843 1.828 -9.802 1.00 92.88 91 MET A N 1
ATOM 696 C CA . MET A 1 91 ? 5.731 1.093 -9.217 1.00 92.88 91 MET A CA 1
ATOM 697 C C . MET A 1 91 ? 4.491 1.221 -10.100 1.00 92.88 91 MET A C 1
ATOM 699 O O . MET A 1 91 ? 3.923 0.210 -10.499 1.00 92.88 91 MET A O 1
ATOM 703 N N . GLU A 1 92 ? 4.120 2.422 -10.530 1.00 91.38 92 GLU A N 1
ATOM 704 C CA . GLU A 1 92 ? 2.994 2.620 -11.447 1.00 91.38 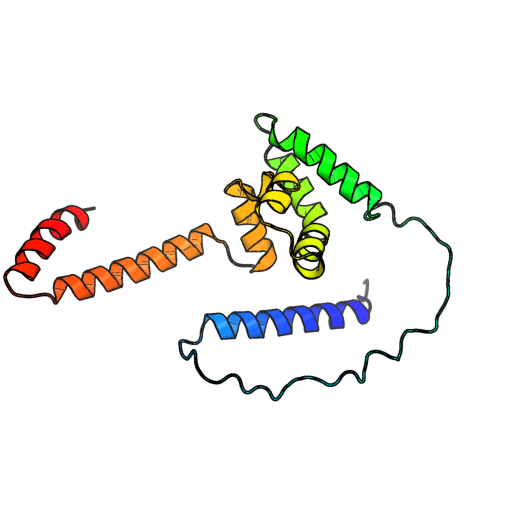92 GLU A CA 1
ATOM 705 C C . GLU A 1 92 ? 3.120 1.787 -12.735 1.00 91.38 92 GLU A C 1
ATOM 707 O O . GLU A 1 92 ? 2.190 1.068 -13.098 1.00 91.38 92 GLU A O 1
ATOM 712 N N . LYS A 1 93 ? 4.299 1.779 -13.368 1.00 88.94 93 LYS A N 1
ATOM 713 C CA . LYS A 1 93 ? 4.550 0.995 -14.592 1.00 88.94 93 LYS A CA 1
ATOM 714 C C . LYS A 1 93 ? 4.448 -0.519 -14.392 1.00 88.94 93 LYS A C 1
ATOM 716 O O . LYS A 1 93 ? 4.073 -1.230 -15.318 1.00 88.94 93 LYS A O 1
ATOM 721 N N . THR A 1 94 ? 4.785 -1.015 -13.203 1.00 90.31 94 THR A N 1
ATOM 722 C CA . THR A 1 94 ? 4.795 -2.456 -12.883 1.00 90.31 94 THR A CA 1
ATOM 723 C C . THR A 1 94 ? 3.486 -2.959 -12.280 1.00 90.31 94 THR A C 1
ATOM 725 O O . THR A 1 94 ? 3.386 -4.136 -11.936 1.00 90.31 94 THR A O 1
ATOM 728 N N . PHE A 1 95 ? 2.475 -2.097 -12.141 1.00 90.25 95 PHE A N 1
ATOM 729 C CA . PHE A 1 95 ? 1.214 -2.432 -11.479 1.00 90.25 95 PHE A CA 1
ATOM 730 C C . PHE A 1 95 ? 0.526 -3.668 -12.077 1.00 90.25 95 PHE A C 1
ATOM 732 O O . PHE A 1 95 ? 0.226 -4.619 -11.353 1.00 90.25 95 PHE A O 1
ATOM 739 N N . ALA A 1 96 ? 0.321 -3.683 -13.398 1.00 88.69 96 ALA A N 1
ATOM 740 C CA . ALA A 1 96 ? -0.384 -4.770 -14.078 1.00 88.69 96 ALA A CA 1
ATOM 741 C C . ALA A 1 96 ? 0.319 -6.124 -13.885 1.00 88.69 96 ALA A C 1
ATOM 743 O O . ALA A 1 96 ? -0.325 -7.120 -13.558 1.00 88.69 96 ALA A O 1
ATOM 744 N N . HIS A 1 97 ? 1.647 -6.138 -14.010 1.00 86.19 97 HIS A N 1
ATOM 745 C CA . HIS A 1 97 ? 2.462 -7.338 -13.846 1.00 86.19 97 HIS A CA 1
ATOM 746 C C . HIS A 1 97 ? 2.400 -7.879 -12.409 1.00 86.19 97 HIS A C 1
ATOM 748 O O . HIS A 1 97 ? 2.113 -9.054 -12.199 1.00 86.19 97 HIS A O 1
ATOM 754 N N . ARG A 1 98 ? 2.534 -7.005 -11.404 1.00 90.62 98 ARG A N 1
ATOM 755 C CA . ARG A 1 98 ? 2.404 -7.392 -9.990 1.00 90.62 98 ARG A CA 1
ATOM 756 C C . ARG A 1 98 ? 1.038 -7.973 -9.653 1.00 90.62 98 ARG A C 1
ATOM 758 O O . ARG A 1 98 ? 0.949 -8.972 -8.945 1.00 90.62 98 ARG A O 1
ATOM 765 N N . ARG A 1 99 ? -0.037 -7.365 -10.162 1.00 91.50 99 ARG A N 1
ATOM 766 C CA . ARG A 1 99 ? -1.397 -7.893 -9.990 1.00 91.50 99 ARG A CA 1
ATOM 767 C C . ARG A 1 99 ? -1.532 -9.273 -10.634 1.00 91.50 99 ARG A C 1
ATOM 769 O O . ARG A 1 99 ? -2.155 -10.155 -10.051 1.00 91.50 99 ARG A O 1
ATOM 776 N N . GLN A 1 100 ? -0.940 -9.465 -11.810 1.00 88.88 100 GLN A N 1
ATOM 777 C CA . GLN A 1 100 ? -0.976 -10.743 -12.507 1.00 88.88 100 GLN A CA 1
ATOM 778 C C . GLN A 1 100 ? -0.240 -11.848 -11.740 1.00 88.88 100 GLN A C 1
ATOM 780 O O . GLN A 1 100 ? -0.794 -12.940 -11.629 1.00 88.88 100 GLN A O 1
ATOM 785 N N . GLU A 1 101 ? 0.934 -11.548 -11.173 1.00 88.62 101 GLU A N 1
ATOM 786 C CA . GLU A 1 101 ? 1.714 -12.454 -10.314 1.00 88.62 101 GLU A CA 1
ATOM 787 C C . GLU A 1 101 ? 0.891 -12.903 -9.097 1.00 88.62 101 GLU A C 1
ATOM 789 O O . GLU A 1 101 ? 0.763 -14.094 -8.831 1.00 88.62 101 GLU A O 1
ATOM 794 N N . VAL A 1 102 ? 0.252 -11.964 -8.387 1.00 91.00 102 VAL A N 1
ATOM 795 C CA . VAL A 1 102 ? -0.577 -12.292 -7.211 1.00 91.00 102 VAL A CA 1
ATOM 796 C C . VAL A 1 102 ? -1.761 -13.188 -7.580 1.00 91.00 102 VAL A C 1
ATOM 798 O O . VAL A 1 102 ? -2.080 -14.111 -6.835 1.00 91.00 102 VAL A O 1
ATOM 801 N N . ILE A 1 103 ? -2.410 -12.926 -8.718 1.00 91.06 103 ILE A N 1
ATOM 802 C CA . ILE A 1 103 ? -3.601 -13.669 -9.150 1.00 91.06 103 ILE A CA 1
ATOM 803 C C . ILE A 1 103 ? -3.245 -15.065 -9.675 1.00 91.06 103 ILE A C 1
ATOM 805 O O . ILE A 1 103 ? -3.983 -16.008 -9.404 1.00 91.06 103 ILE A O 1
ATOM 809 N N . ARG A 1 104 ? -2.160 -15.206 -10.448 1.00 89.88 104 ARG A N 1
ATOM 810 C CA . ARG A 1 104 ? -1.791 -16.489 -11.076 1.00 89.88 104 ARG A CA 1
ATOM 811 C C . ARG A 1 104 ? -0.968 -17.373 -10.160 1.00 89.88 104 ARG A C 1
ATOM 813 O O . ARG A 1 104 ? -1.267 -18.556 -10.036 1.00 89.88 104 ARG A O 1
ATOM 820 N N . ASP A 1 105 ? 0.055 -16.798 -9.541 1.00 88.88 105 ASP A N 1
ATOM 821 C CA . ASP A 1 105 ? 1.092 -17.573 -8.864 1.00 88.88 105 ASP A CA 1
ATOM 822 C C . ASP A 1 105 ? 0.822 -17.700 -7.363 1.00 88.88 105 ASP A C 1
ATOM 824 O O . ASP A 1 105 ? 1.432 -18.541 -6.706 1.00 88.88 105 ASP A O 1
ATOM 828 N N . ALA A 1 106 ? -0.081 -16.867 -6.819 1.00 91.31 106 ALA A N 1
ATOM 829 C CA . ALA A 1 106 ? -0.443 -16.814 -5.402 1.00 91.31 106 ALA A CA 1
ATOM 830 C C . ALA A 1 106 ? 0.782 -16.979 -4.470 1.00 91.31 106 ALA A C 1
ATOM 832 O O . ALA A 1 106 ? 0.808 -17.877 -3.619 1.00 91.31 106 ALA A O 1
ATOM 833 N N . PRO A 1 107 ? 1.833 -16.151 -4.645 1.00 92.00 107 PRO A N 1
ATOM 834 C CA . PRO A 1 107 ? 3.114 -16.369 -3.993 1.00 92.00 107 PRO A CA 1
ATOM 835 C C . PRO A 1 107 ? 3.007 -16.209 -2.475 1.00 92.00 107 PRO A C 1
ATOM 837 O O . PRO A 1 107 ? 2.189 -15.444 -1.954 1.00 92.00 107 PRO A O 1
ATOM 840 N N . LEU A 1 108 ? 3.910 -16.866 -1.745 1.00 94.12 108 LEU A N 1
ATOM 841 C CA . LEU A 1 108 ? 4.063 -16.614 -0.315 1.00 94.12 108 LEU A CA 1
ATOM 842 C C . LEU A 1 108 ? 4.426 -15.143 -0.079 1.00 94.12 108 LEU A C 1
ATOM 844 O O . LEU A 1 108 ? 5.224 -14.551 -0.806 1.00 94.12 108 LEU A O 1
ATOM 848 N N . ILE A 1 109 ? 3.901 -14.563 1.004 1.00 92.69 109 ILE A N 1
ATOM 849 C CA . ILE A 1 109 ? 4.137 -13.146 1.324 1.00 92.69 109 ILE A CA 1
ATOM 850 C C . ILE A 1 109 ? 5.627 -12.820 1.501 1.00 92.69 109 ILE A C 1
ATOM 852 O O . ILE A 1 109 ? 6.059 -11.711 1.190 1.00 92.69 109 ILE A O 1
ATOM 856 N N . ALA A 1 110 ? 6.418 -13.785 1.984 1.00 92.94 110 ALA A N 1
ATOM 857 C CA . ALA A 1 110 ? 7.863 -13.644 2.118 1.00 92.94 110 ALA A CA 1
ATOM 858 C C . ALA A 1 110 ? 8.528 -13.468 0.746 1.00 92.94 110 ALA A C 1
ATOM 860 O O . ALA A 1 110 ? 9.278 -12.512 0.555 1.00 92.94 110 ALA A O 1
ATOM 861 N N . ASP A 1 111 ? 8.182 -14.319 -0.220 1.00 91.62 111 ASP A N 1
ATOM 862 C CA . ASP A 1 111 ? 8.747 -14.286 -1.569 1.00 91.62 111 ASP A CA 1
ATOM 863 C C . ASP A 1 111 ? 8.301 -13.019 -2.302 1.00 91.62 111 ASP A C 1
ATOM 865 O O . ASP A 1 111 ? 9.125 -12.275 -2.840 1.00 91.62 111 ASP A O 1
ATOM 869 N N . PHE A 1 112 ? 7.015 -12.684 -2.204 1.00 91.12 112 PHE A N 1
ATOM 870 C CA . PHE A 1 112 ? 6.464 -11.465 -2.789 1.00 91.12 112 PHE A CA 1
ATOM 871 C C . PHE A 1 112 ? 7.138 -10.198 -2.241 1.00 91.12 112 PHE A C 1
ATOM 873 O O . PHE A 1 112 ? 7.476 -9.283 -2.994 1.00 91.12 112 PHE A O 1
ATOM 880 N N . LYS A 1 113 ? 7.430 -10.163 -0.935 1.00 91.12 113 LYS A N 1
ATOM 881 C CA . LYS A 1 113 ? 8.169 -9.065 -0.301 1.00 91.12 113 LYS A CA 1
ATOM 882 C C . LYS A 1 113 ? 9.598 -8.936 -0.810 1.00 91.12 113 LYS A C 1
ATOM 884 O O . LYS A 1 113 ? 10.088 -7.815 -0.941 1.00 91.12 113 LYS A O 1
ATOM 889 N N . THR A 1 114 ? 10.280 -10.050 -1.071 1.00 90.62 114 THR A N 1
ATOM 890 C CA . THR A 1 114 ? 11.644 -9.996 -1.616 1.00 90.62 114 THR A CA 1
ATOM 891 C C . THR A 1 114 ? 11.670 -9.440 -3.037 1.00 90.62 114 THR A C 1
ATOM 893 O O . THR A 1 114 ? 12.575 -8.674 -3.367 1.00 90.62 114 THR A O 1
ATOM 896 N N . LYS A 1 115 ? 10.657 -9.758 -3.851 1.00 89.81 115 LYS A N 1
ATOM 897 C CA . LYS A 1 115 ? 10.518 -9.236 -5.215 1.00 89.81 115 LYS A CA 1
ATOM 898 C C . LYS A 1 115 ? 10.097 -7.768 -5.250 1.00 89.81 115 LYS A C 1
ATOM 900 O O . LYS A 1 115 ? 10.663 -7.002 -6.027 1.00 89.81 115 LYS A O 1
ATOM 905 N N . TRP A 1 116 ? 9.162 -7.373 -4.386 1.00 92.62 116 TRP A N 1
ATOM 906 C CA . TRP A 1 116 ? 8.537 -6.048 -4.392 1.00 92.62 116 TRP A CA 1
ATOM 907 C C . TRP A 1 116 ? 8.635 -5.349 -3.028 1.00 92.62 116 TRP A C 1
ATOM 909 O O . TRP A 1 116 ? 7.618 -5.049 -2.400 1.00 92.62 116 TRP A O 1
ATOM 919 N N . PRO A 1 117 ? 9.850 -5.028 -2.546 1.00 91.81 117 PRO A N 1
ATOM 920 C CA . PRO A 1 117 ? 10.037 -4.456 -1.212 1.00 91.81 117 PRO A CA 1
ATOM 921 C C . PRO A 1 117 ? 9.392 -3.072 -1.057 1.00 91.81 117 PRO A C 1
ATOM 923 O O . PRO A 1 117 ? 9.020 -2.695 0.053 1.00 91.81 117 PRO A O 1
ATOM 926 N N . ALA A 1 118 ? 9.220 -2.337 -2.161 1.00 93.00 118 ALA A N 1
ATOM 927 C CA . ALA A 1 118 ? 8.542 -1.044 -2.189 1.00 93.00 118 ALA A CA 1
ATOM 928 C C . ALA A 1 118 ? 7.093 -1.134 -1.680 1.00 93.00 118 ALA A C 1
ATOM 930 O O . ALA A 1 118 ? 6.656 -0.248 -0.963 1.00 93.00 118 ALA A O 1
ATOM 931 N N . LEU A 1 119 ? 6.376 -2.237 -1.934 1.00 93.06 119 LEU A N 1
ATOM 932 C CA . LEU A 1 119 ? 5.003 -2.445 -1.442 1.00 93.06 119 LEU A CA 1
ATOM 933 C C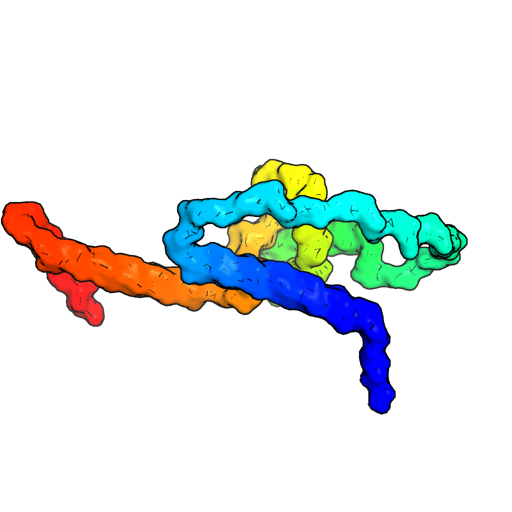 . LEU A 1 119 ? 4.866 -2.415 0.082 1.00 93.06 119 LEU A C 1
ATOM 935 O O . LEU A 1 119 ? 3.767 -2.264 0.607 1.00 93.06 119 LEU A O 1
ATOM 939 N N . PHE A 1 120 ? 5.978 -2.579 0.791 1.00 90.81 120 PHE A N 1
ATOM 940 C CA . PHE A 1 120 ? 6.025 -2.610 2.244 1.00 90.81 120 PHE A CA 1
ATOM 941 C C . PHE A 1 120 ? 6.463 -1.266 2.840 1.00 90.81 120 PHE A C 1
ATOM 943 O O . PHE A 1 120 ? 6.765 -1.197 4.032 1.00 90.81 120 PHE A O 1
ATOM 950 N N . CYS A 1 121 ? 6.483 -0.192 2.043 1.00 91.12 121 CYS A N 1
ATOM 951 C CA . CYS A 1 121 ? 6.530 1.176 2.543 1.00 91.12 121 CYS A CA 1
ATOM 952 C C . CYS A 1 121 ? 5.138 1.826 2.480 1.00 91.12 121 CYS A C 1
ATOM 954 O O . CYS A 1 121 ? 4.313 1.510 1.625 1.00 91.12 121 CYS A O 1
ATOM 956 N N . VAL A 1 122 ? 4.861 2.745 3.410 1.00 91.81 122 VAL A N 1
ATOM 957 C CA . VAL A 1 122 ? 3.519 3.331 3.578 1.00 91.81 122 VAL A CA 1
ATOM 958 C C . VAL A 1 122 ? 3.068 4.116 2.341 1.00 91.81 122 VAL A C 1
ATOM 960 O O . VAL A 1 122 ? 1.893 4.049 1.984 1.00 91.81 122 VAL A O 1
ATOM 963 N N . SER A 1 123 ? 3.976 4.843 1.680 1.00 92.50 123 SER A N 1
ATOM 964 C CA . SER A 1 123 ? 3.663 5.646 0.489 1.00 92.50 123 SER A CA 1
ATOM 965 C C . SER A 1 123 ? 3.185 4.776 -0.671 1.00 92.50 123 SER A C 1
ATOM 967 O O . SER A 1 123 ? 2.087 4.994 -1.184 1.00 92.50 123 SER A O 1
ATOM 969 N N . GLU A 1 124 ? 3.959 3.754 -1.035 1.00 94.69 124 GLU A N 1
ATOM 970 C CA . GLU A 1 124 ? 3.615 2.869 -2.149 1.00 94.69 124 GLU A CA 1
ATOM 971 C C . GLU A 1 124 ? 2.437 1.962 -1.825 1.00 94.69 124 GLU A C 1
ATOM 973 O O . GLU A 1 124 ? 1.581 1.768 -2.682 1.00 94.69 124 GLU A O 1
ATOM 978 N N . LEU A 1 125 ? 2.322 1.468 -0.588 1.00 93.81 125 LEU A N 1
ATOM 979 C CA . LEU A 1 125 ? 1.145 0.711 -0.156 1.00 93.81 125 LEU A CA 1
ATOM 980 C C . LEU A 1 125 ? -0.125 1.556 -0.313 1.00 93.81 125 LEU A C 1
ATOM 982 O O . LEU A 1 125 ? -1.120 1.093 -0.866 1.00 93.81 125 LEU A O 1
ATOM 986 N N . THR A 1 126 ? -0.086 2.820 0.116 1.00 95.44 126 THR A N 1
ATOM 987 C CA . THR A 1 126 ? -1.228 3.736 -0.022 1.00 95.44 126 THR A CA 1
ATOM 988 C C . THR A 1 126 ? -1.563 3.997 -1.492 1.00 95.44 126 THR A C 1
ATOM 990 O O . THR A 1 126 ? -2.739 3.987 -1.864 1.00 95.44 126 THR A O 1
ATOM 993 N N . ALA A 1 127 ? -0.551 4.201 -2.340 1.00 95.25 127 ALA A N 1
ATOM 994 C CA . ALA A 1 127 ? -0.742 4.396 -3.774 1.00 95.25 127 ALA A CA 1
ATOM 995 C C . ALA A 1 127 ? -1.336 3.149 -4.450 1.00 95.25 127 ALA A C 1
ATOM 997 O O . ALA A 1 127 ? -2.252 3.263 -5.259 1.00 95.25 127 ALA A O 1
ATOM 998 N N . GLU A 1 128 ? -0.869 1.961 -4.080 1.00 94.50 128 GLU A N 1
ATOM 999 C CA . GLU A 1 128 ? -1.384 0.684 -4.572 1.00 94.50 128 GLU A CA 1
ATOM 1000 C C . GLU A 1 128 ? -2.807 0.404 -4.151 1.00 94.50 128 GLU A C 1
ATOM 1002 O O . GLU A 1 128 ? -3.637 0.053 -4.984 1.00 94.50 128 GLU A O 1
ATOM 1007 N N . PHE A 1 129 ? -3.116 0.622 -2.875 1.00 94.75 129 PHE A N 1
ATOM 1008 C CA . PHE A 1 129 ? -4.480 0.506 -2.390 1.00 94.75 129 PHE A CA 1
ATOM 1009 C C . PHE A 1 129 ? -5.413 1.394 -3.215 1.00 94.75 129 PHE A C 1
ATOM 1011 O O . PHE A 1 129 ? -6.471 0.940 -3.645 1.00 94.75 129 PHE A O 1
ATOM 1018 N N . LYS A 1 130 ? -4.994 2.631 -3.511 1.00 95.12 130 LYS A N 1
ATOM 1019 C CA . LYS A 1 130 ? -5.755 3.538 -4.372 1.00 95.12 130 LYS A CA 1
ATOM 1020 C C . LYS A 1 130 ? -5.841 3.044 -5.817 1.00 95.12 130 LYS A C 1
ATOM 1022 O O . LYS A 1 130 ? -6.895 3.189 -6.418 1.00 95.12 130 LYS A O 1
ATOM 1027 N N . ARG A 1 131 ? -4.787 2.454 -6.387 1.00 93.56 131 ARG A N 1
ATOM 1028 C CA . ARG A 1 131 ? -4.838 1.870 -7.742 1.00 93.56 131 ARG A CA 1
ATOM 1029 C C . ARG A 1 131 ? -5.822 0.700 -7.828 1.00 93.56 131 ARG A C 1
ATOM 1031 O O . ARG A 1 131 ? -6.539 0.594 -8.812 1.00 93.56 131 ARG A O 1
ATOM 1038 N N . ILE A 1 132 ? -5.884 -0.138 -6.792 1.00 93.56 132 ILE A N 1
ATOM 1039 C CA . ILE A 1 132 ? -6.756 -1.322 -6.742 1.00 93.56 132 ILE A CA 1
ATOM 1040 C C . ILE A 1 132 ? -8.208 -0.942 -6.444 1.00 93.56 132 ILE A C 1
ATOM 1042 O O . ILE A 1 132 ? -9.127 -1.443 -7.081 1.00 93.56 132 ILE A O 1
ATOM 1046 N N . THR A 1 133 ? -8.421 -0.084 -5.448 1.00 93.88 133 THR A N 1
ATOM 1047 C CA . THR A 1 133 ? -9.757 0.191 -4.897 1.00 93.88 133 THR A CA 1
ATOM 1048 C C . THR A 1 133 ? -10.341 1.515 -5.365 1.00 93.88 133 THR A C 1
ATOM 1050 O O . THR A 1 133 ? -11.492 1.800 -5.071 1.00 93.88 133 THR A O 1
ATOM 1053 N N . THR A 1 134 ? -9.558 2.369 -6.030 1.00 94.19 134 THR A N 1
ATOM 1054 C CA . THR A 1 134 ? -9.863 3.786 -6.332 1.00 94.19 134 THR A CA 1
ATOM 1055 C C . THR A 1 134 ? -10.067 4.686 -5.102 1.00 94.19 134 THR A C 1
ATOM 1057 O O . THR A 1 134 ? -10.170 5.908 -5.230 1.00 94.19 134 THR A O 1
ATOM 1060 N N . VAL A 1 135 ? -10.025 4.121 -3.892 1.00 94.44 135 VAL A N 1
ATOM 1061 C CA . VAL A 1 135 ? -10.227 4.818 -2.620 1.00 94.44 135 VAL A CA 1
ATOM 1062 C C . VAL A 1 135 ? -8.887 5.229 -2.016 1.00 94.44 135 VAL A C 1
ATOM 1064 O O . VAL A 1 135 ? -7.897 4.503 -2.059 1.00 94.44 135 VAL A O 1
ATOM 1067 N N . SER A 1 136 ? -8.838 6.418 -1.414 1.00 94.81 136 SER A N 1
ATOM 1068 C CA . SER A 1 136 ? -7.652 6.861 -0.677 1.00 94.81 136 SER A CA 1
ATOM 1069 C C . SER A 1 136 ? -7.583 6.168 0.687 1.00 94.81 136 SER A C 1
ATOM 1071 O O . SER A 1 136 ? -8.457 6.382 1.529 1.00 94.81 136 SER A O 1
ATOM 1073 N N . LEU A 1 137 ? -6.537 5.363 0.910 1.00 94.31 137 LEU A N 1
ATOM 1074 C CA . LEU A 1 137 ? -6.392 4.520 2.102 1.00 94.31 137 LEU A CA 1
ATOM 1075 C C . LEU A 1 137 ? -6.444 5.318 3.408 1.00 94.31 137 LEU A C 1
ATOM 1077 O O . LEU A 1 137 ? -7.282 5.041 4.259 1.00 94.31 137 LEU A O 1
ATOM 1081 N N . LEU A 1 138 ? -5.551 6.302 3.572 1.00 94.62 138 LEU A N 1
ATOM 1082 C CA . LEU A 1 138 ? -5.408 7.025 4.840 1.00 94.62 138 LEU A CA 1
ATOM 1083 C C . LEU A 1 138 ? -6.684 7.797 5.216 1.00 94.62 138 LEU A C 1
ATOM 1085 O O . LEU A 1 138 ? -7.163 7.593 6.330 1.00 94.62 138 LEU A O 1
ATOM 1089 N N . PRO A 1 139 ? -7.294 8.616 4.332 1.00 95.69 139 PRO A N 1
ATOM 1090 C CA . PRO A 1 139 ? -8.546 9.293 4.659 1.00 95.69 139 PRO A CA 1
ATOM 1091 C C . PRO A 1 139 ? -9.674 8.323 5.012 1.00 95.69 139 PRO A C 1
ATOM 1093 O O . PRO A 1 139 ? -10.364 8.544 6.003 1.00 95.69 139 PRO A O 1
ATOM 1096 N N . LYS A 1 140 ? -9.834 7.230 4.247 1.00 94.56 140 LYS A N 1
ATOM 1097 C CA . LYS A 1 140 ? -10.860 6.220 4.530 1.00 94.56 140 LYS A CA 1
ATOM 1098 C C . LYS A 1 140 ? -10.617 5.575 5.892 1.00 94.56 140 LYS A C 1
ATOM 1100 O O . LYS A 1 140 ? -11.519 5.557 6.720 1.00 94.56 140 LYS A O 1
ATOM 1105 N N . PHE A 1 141 ? -9.393 5.133 6.162 1.00 95.75 141 PHE A N 1
ATOM 1106 C CA . PHE A 1 141 ? -9.016 4.526 7.435 1.00 95.75 141 PHE A CA 1
ATOM 1107 C C . PHE A 1 141 ? -9.300 5.443 8.630 1.00 95.75 141 PHE A C 1
ATOM 1109 O O . PHE A 1 141 ? -9.952 5.017 9.579 1.00 95.75 141 PHE A O 1
ATOM 1116 N N . PHE A 1 142 ? -8.866 6.706 8.575 1.00 95.69 142 PHE A N 1
ATOM 1117 C CA . PHE A 1 142 ? -9.120 7.651 9.663 1.00 95.69 142 PHE A CA 1
ATOM 1118 C C . PHE A 1 142 ? -10.612 7.945 9.832 1.00 95.69 142 PHE A C 1
ATOM 1120 O O . PHE A 1 142 ? -11.093 7.939 10.960 1.00 95.69 142 PHE A O 1
ATOM 1127 N N . SER A 1 143 ? -11.364 8.094 8.737 1.00 95.56 143 SER A N 1
ATOM 1128 C CA . SER A 1 143 ? -12.815 8.295 8.828 1.00 95.56 143 SER A CA 1
ATOM 1129 C C . SER A 1 143 ? -13.535 7.119 9.501 1.00 95.56 143 SER A C 1
ATOM 1131 O O . SER A 1 143 ? -14.404 7.331 10.344 1.00 95.56 143 SER A O 1
ATOM 1133 N N . GLU A 1 144 ? -13.131 5.880 9.204 1.00 95.88 144 GLU A N 1
ATOM 1134 C CA . GLU A 1 144 ? -13.698 4.690 9.846 1.00 95.88 144 GLU A CA 1
ATOM 1135 C C . GLU A 1 144 ? -13.293 4.590 11.321 1.00 95.88 144 GLU A C 1
ATOM 1137 O O . GLU A 1 144 ? -14.113 4.242 12.174 1.00 95.88 144 GLU A O 1
ATOM 1142 N N . LEU A 1 145 ? -12.050 4.950 11.658 1.00 95.38 145 LEU A N 1
ATOM 1143 C CA . LEU A 1 145 ? -11.611 5.033 13.051 1.00 95.38 145 LEU A CA 1
ATOM 1144 C C . LEU A 1 145 ? -12.415 6.067 13.848 1.00 95.38 145 LEU A C 1
ATOM 1146 O O . LEU A 1 145 ? -12.784 5.796 14.993 1.00 95.38 145 LEU A O 1
ATOM 1150 N N . ASP A 1 146 ? -12.722 7.222 13.265 1.00 94.06 146 ASP A N 1
ATOM 1151 C CA . ASP A 1 146 ? -13.524 8.262 13.913 1.00 94.06 146 ASP A CA 1
ATOM 1152 C C . ASP A 1 146 ? -14.961 7.782 14.175 1.00 94.06 146 ASP A C 1
ATOM 1154 O O . ASP A 1 146 ? -15.516 7.990 15.259 1.00 94.06 146 ASP A O 1
ATOM 1158 N N . VAL A 1 147 ? -15.557 7.054 13.227 1.00 94.38 147 VAL A N 1
ATOM 1159 C CA . VAL A 1 147 ? -16.890 6.454 13.396 1.00 94.38 147 VAL A CA 1
ATOM 1160 C C . VAL A 1 147 ? -16.881 5.385 14.492 1.00 94.38 147 VAL A C 1
ATOM 1162 O O . VAL A 1 147 ? -17.710 5.422 15.409 1.00 94.38 147 VAL A O 1
ATOM 1165 N N . LEU A 1 148 ? -15.934 4.445 14.436 1.00 94.06 148 LEU A N 1
ATOM 1166 C CA . LEU A 1 148 ? -15.818 3.363 15.414 1.00 94.06 148 LEU A CA 1
ATOM 1167 C C . LEU A 1 148 ? -15.524 3.896 16.815 1.00 94.06 148 LEU A C 1
ATOM 1169 O O . LEU A 1 148 ? -16.149 3.455 17.784 1.00 94.06 148 LEU A O 1
ATOM 1173 N N . SER A 1 149 ? -14.620 4.870 16.931 1.00 91.62 149 SER A N 1
ATOM 1174 C CA . SER A 1 149 ? -14.311 5.513 18.207 1.00 91.62 149 SER A CA 1
ATOM 1175 C C . SER A 1 149 ? -15.546 6.216 18.768 1.00 91.62 149 SER A C 1
ATOM 1177 O O . SER A 1 149 ? -15.920 5.946 19.908 1.00 91.62 149 SER A O 1
ATOM 1179 N N . SER A 1 150 ? -16.274 7.002 17.969 1.00 89.75 150 SER A N 1
ATOM 1180 C CA . SER A 1 150 ? -17.539 7.630 18.380 1.00 89.75 150 SER A CA 1
ATOM 1181 C C . SER A 1 150 ? -18.566 6.607 18.883 1.00 89.75 150 SER A C 1
ATOM 1183 O O . SER A 1 150 ? -19.194 6.795 19.932 1.00 89.75 150 SER A O 1
ATOM 1185 N N . ASN A 1 151 ? -18.712 5.478 18.188 1.00 92.44 151 ASN A N 1
ATOM 1186 C CA . ASN A 1 151 ? -19.615 4.403 18.596 1.00 92.44 151 ASN A CA 1
ATOM 1187 C C . ASN A 1 151 ? -19.183 3.751 19.913 1.00 92.44 151 ASN A C 1
ATOM 1189 O O . ASN A 1 151 ? -20.014 3.545 20.804 1.00 92.44 151 ASN A O 1
ATOM 1193 N N . LEU A 1 152 ? -17.886 3.505 20.083 1.00 90.31 152 LEU A N 1
ATOM 1194 C CA . LEU A 1 152 ? -17.327 2.974 21.319 1.00 90.31 152 LEU A CA 1
ATOM 1195 C C . LEU A 1 152 ? -17.561 3.932 22.499 1.00 90.31 152 LEU A C 1
ATOM 1197 O O . LEU A 1 152 ? -17.989 3.501 23.574 1.00 90.31 152 LEU A O 1
ATOM 1201 N N . MET A 1 153 ? -17.388 5.241 22.284 1.00 88.25 153 MET A N 1
ATOM 1202 C CA . MET A 1 153 ? -17.670 6.262 23.297 1.00 88.25 153 MET A CA 1
ATOM 1203 C C . MET A 1 153 ? -19.142 6.231 23.727 1.00 88.25 153 MET A C 1
ATOM 1205 O O . MET A 1 153 ? -19.427 6.223 24.926 1.00 88.25 153 MET A O 1
ATOM 1209 N N . LYS A 1 154 ? -20.086 6.109 22.782 1.00 89.12 154 LYS A N 1
ATOM 1210 C CA . LYS A 1 154 ? -21.523 5.972 23.094 1.00 89.12 154 LYS A CA 1
ATOM 1211 C C . LYS A 1 154 ? -21.813 4.733 23.947 1.00 89.12 154 LYS A C 1
ATOM 1213 O O . LYS A 1 154 ? -22.609 4.812 24.885 1.00 89.12 154 LYS A O 1
ATOM 1218 N N . VAL A 1 155 ? -21.195 3.590 23.635 1.00 91.12 155 VAL A N 1
ATOM 1219 C CA . VAL A 1 155 ? -21.363 2.341 24.403 1.00 91.12 155 VAL A CA 1
ATOM 1220 C C . VAL A 1 155 ? -20.863 2.520 25.833 1.00 91.12 155 VAL A C 1
ATOM 1222 O O . VAL A 1 155 ? -21.555 2.163 26.791 1.00 91.12 155 VAL A O 1
ATOM 1225 N N . PHE A 1 156 ? -19.693 3.129 25.999 1.00 88.94 156 PHE A N 1
ATOM 1226 C CA . PHE A 1 156 ? -19.119 3.357 27.315 1.00 88.94 156 PHE A CA 1
ATOM 1227 C C . PHE A 1 156 ? -19.895 4.374 28.156 1.00 88.94 156 PHE A C 1
ATOM 1229 O O . PHE A 1 156 ? -20.076 4.151 29.355 1.00 88.94 156 PHE A O 1
ATOM 1236 N N . SER A 1 157 ? -20.443 5.434 27.555 1.00 84.62 157 SER A N 1
ATOM 1237 C CA . SER A 1 157 ? -21.291 6.402 28.265 1.00 84.62 157 SER A CA 1
ATOM 1238 C C . SER A 1 157 ? -22.562 5.771 28.843 1.00 84.62 157 SER A C 1
ATOM 1240 O O . SER A 1 157 ? -23.028 6.196 29.904 1.00 84.62 157 SER A O 1
ATOM 1242 N N . LYS A 1 158 ? -23.100 4.733 28.186 1.00 88.06 158 LYS A N 1
ATOM 1243 C CA . LYS A 1 158 ? -24.275 3.974 28.649 1.00 88.06 158 LYS A CA 1
ATOM 1244 C C . LYS A 1 158 ? -23.952 3.004 29.792 1.00 88.06 158 LYS A C 1
ATOM 1246 O O . LYS A 1 158 ? -24.866 2.545 30.478 1.00 88.06 158 LYS A O 1
ATOM 1251 N N . LYS A 1 159 ? -22.677 2.674 30.032 1.00 90.50 159 LYS A N 1
ATOM 1252 C CA . LYS A 1 159 ? -22.292 1.724 31.083 1.00 90.50 159 LYS A CA 1
ATOM 1253 C C . LYS A 1 159 ? -22.446 2.359 32.471 1.00 90.50 159 LYS A C 1
ATOM 1255 O O . LYS A 1 159 ? -21.804 3.354 32.802 1.00 90.50 159 LYS A O 1
ATOM 1260 N N . GLY A 1 160 ? -23.288 1.749 33.305 1.00 88.31 160 GLY A N 1
ATOM 1261 C CA . GLY A 1 160 ? -23.509 2.134 34.702 1.00 88.31 160 GLY A CA 1
ATOM 1262 C C . GLY A 1 160 ? -22.681 1.335 35.721 1.00 88.31 160 GLY A C 1
ATOM 1263 O O . GLY A 1 160 ? -21.838 0.503 35.376 1.00 88.31 160 GLY A O 1
ATOM 1264 N N . GLY A 1 161 ? -22.946 1.577 37.008 1.00 92.06 161 GLY A N 1
ATOM 1265 C CA . GLY A 1 161 ? -22.354 0.829 38.125 1.00 92.06 161 GLY A CA 1
ATOM 1266 C C . GLY A 1 161 ? -20.866 1.113 38.375 1.00 92.06 161 GLY A C 1
ATOM 1267 O O . GLY A 1 161 ? -20.303 2.092 37.886 1.00 92.06 161 GLY A O 1
ATOM 1268 N N . GLY A 1 162 ? -20.218 0.247 39.163 1.00 90.19 162 GLY A N 1
ATOM 1269 C CA . GLY A 1 162 ? -18.799 0.396 39.524 1.00 90.19 162 GLY A CA 1
ATOM 1270 C C . GLY A 1 162 ? -17.858 0.386 38.316 1.00 90.19 162 GLY A C 1
ATOM 1271 O O . GLY A 1 162 ? -16.940 1.199 38.247 1.00 90.19 162 GLY A O 1
ATOM 1272 N N . GLN A 1 163 ? -18.144 -0.462 37.323 1.00 87.31 163 GLN A N 1
ATOM 1273 C CA . GLN A 1 163 ? -17.391 -0.500 36.067 1.00 87.31 163 GLN A CA 1
ATOM 1274 C C . GLN A 1 163 ? -17.608 0.767 35.230 1.00 87.31 163 GLN A C 1
ATOM 1276 O O . GLN A 1 163 ? -16.640 1.336 34.737 1.00 87.31 163 GLN A O 1
ATOM 1281 N N . GLY A 1 164 ? -18.847 1.265 35.136 1.00 90.38 164 GLY A N 1
ATOM 1282 C CA . GLY A 1 164 ? -19.155 2.521 34.447 1.00 90.38 164 GLY A CA 1
ATOM 1283 C C . GLY A 1 164 ? -18.434 3.733 35.041 1.00 90.38 164 GLY A C 1
ATOM 1284 O O . GLY A 1 164 ? -17.928 4.569 34.302 1.00 90.38 164 GLY A O 1
ATOM 1285 N N . ARG A 1 165 ? -18.306 3.810 36.375 1.00 90.31 165 ARG A N 1
ATOM 1286 C CA . ARG A 1 165 ? -17.518 4.865 37.042 1.00 90.31 165 ARG A CA 1
ATOM 1287 C C . ARG A 1 165 ? -16.035 4.799 36.674 1.00 90.31 165 ARG A C 1
ATOM 1289 O O . ARG A 1 165 ? -15.445 5.829 36.365 1.00 90.31 165 ARG A O 1
ATOM 1296 N N . LYS A 1 166 ? -15.456 3.593 36.665 1.00 90.44 166 LYS A N 1
ATOM 1297 C CA . LYS A 1 166 ? -14.056 3.378 36.270 1.00 90.44 166 LYS A CA 1
ATOM 1298 C C . LYS A 1 166 ? -13.821 3.778 34.811 1.00 90.44 166 LYS A C 1
ATOM 1300 O O . LYS A 1 166 ? -12.876 4.501 34.528 1.00 90.44 166 LYS A O 1
ATOM 1305 N N . ILE A 1 167 ? -14.717 3.369 33.913 1.00 90.94 167 ILE A N 1
ATOM 1306 C CA . ILE A 1 167 ?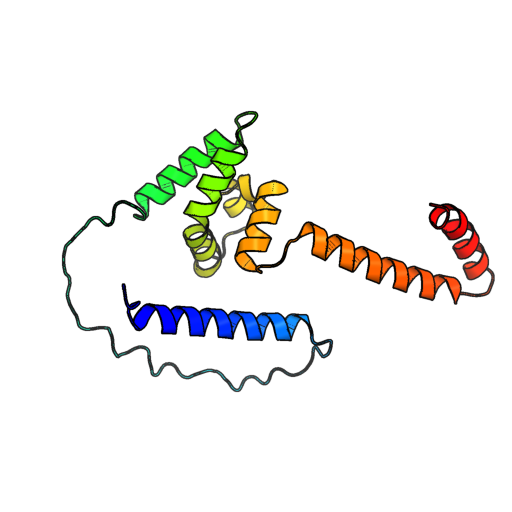 -14.670 3.716 32.487 1.00 90.94 167 ILE A CA 1
ATOM 1307 C C . ILE A 1 167 ? -14.768 5.237 32.290 1.00 90.94 167 ILE A C 1
ATOM 1309 O O . ILE A 1 167 ? -13.917 5.815 31.623 1.00 90.94 167 ILE A O 1
ATOM 1313 N N . LYS A 1 168 ? -15.723 5.912 32.946 1.00 86.19 168 LYS A N 1
ATOM 1314 C CA . LYS A 1 168 ? -15.851 7.380 32.887 1.00 86.19 168 LYS A CA 1
ATOM 1315 C C . LYS A 1 168 ? -14.588 8.094 33.372 1.00 86.19 168 LYS A C 1
ATOM 1317 O O . LYS A 1 168 ? -14.149 9.034 32.724 1.00 86.19 168 LYS A O 1
ATOM 1322 N N . SER A 1 169 ? -13.974 7.621 34.458 1.00 88.25 169 SER A N 1
ATOM 1323 C CA . SER A 1 169 ? -12.717 8.188 34.967 1.00 88.25 169 SER A CA 1
ATOM 1324 C C . SER A 1 169 ? -11.568 8.112 33.956 1.00 88.25 169 SER A C 1
ATOM 1326 O O . SER A 1 169 ? -10.716 8.993 33.963 1.00 88.25 169 SER A O 1
ATOM 1328 N N . ILE A 1 170 ? -11.534 7.072 33.115 1.00 88.12 170 ILE A N 1
ATOM 1329 C CA . ILE A 1 170 ? -10.515 6.891 32.068 1.00 88.12 170 ILE A CA 1
ATOM 1330 C C . ILE A 1 170 ? -10.853 7.714 30.817 1.00 88.12 170 ILE A C 1
ATOM 1332 O O . ILE A 1 170 ? -9.953 8.237 30.172 1.00 88.12 170 ILE A O 1
ATOM 1336 N N . MET A 1 171 ? -12.136 7.847 30.470 1.00 83.56 171 MET A N 1
ATOM 1337 C CA . MET A 1 171 ? -12.574 8.569 29.269 1.00 83.56 171 MET A CA 1
ATOM 1338 C C . MET A 1 171 ? -12.513 10.091 29.403 1.00 83.56 171 MET A C 1
ATOM 1340 O O . MET A 1 171 ? -12.257 10.756 28.406 1.00 83.56 171 MET A O 1
ATOM 1344 N N . ILE A 1 172 ? -12.744 10.647 30.600 1.00 80.19 172 ILE A N 1
ATOM 1345 C CA . ILE A 1 172 ? -12.780 12.106 30.825 1.00 80.19 172 ILE A CA 1
ATOM 1346 C C . ILE A 1 172 ? -11.517 12.816 30.290 1.00 80.19 172 ILE A C 1
ATOM 1348 O O . ILE A 1 172 ? -11.682 13.773 29.537 1.00 80.19 172 ILE A O 1
ATOM 1352 N N . PRO A 1 173 ? -10.283 12.357 30.588 1.00 81.19 173 PRO A N 1
ATOM 1353 C CA . PRO A 1 173 ? -9.068 12.963 30.038 1.00 81.19 173 PRO A CA 1
ATOM 1354 C C . PRO A 1 173 ? -8.945 12.847 28.512 1.00 81.19 173 PRO A C 1
ATOM 1356 O O . PRO A 1 173 ? -8.371 13.721 27.877 1.00 81.19 173 PRO A O 1
ATOM 1359 N N . ILE A 1 174 ? -9.475 11.772 27.921 1.00 75.75 174 ILE A N 1
ATOM 1360 C CA . ILE A 1 174 ? -9.351 11.473 26.484 1.00 75.75 174 ILE A CA 1
ATOM 1361 C C . ILE A 1 174 ? -10.276 12.374 25.651 1.00 75.75 174 ILE A C 1
ATOM 1363 O O . ILE A 1 174 ? -9.963 12.704 24.515 1.00 75.75 174 ILE A O 1
ATOM 1367 N N . THR A 1 175 ? -11.403 12.807 26.219 1.00 67.31 175 THR A N 1
ATOM 1368 C CA . THR A 1 175 ? -12.388 13.675 25.549 1.00 67.31 175 THR A CA 1
ATOM 1369 C C . THR A 1 175 ? -12.090 15.177 25.625 1.00 67.31 175 THR A C 1
ATOM 1371 O O . THR A 1 175 ? -12.901 15.960 25.146 1.00 67.31 175 THR A O 1
ATOM 1374 N N . GLN A 1 176 ? -10.992 15.598 26.261 1.00 60.66 176 GLN A N 1
ATOM 1375 C CA . GLN A 1 176 ? -10.677 17.014 26.530 1.00 60.66 176 GLN A CA 1
ATOM 1376 C C . GLN A 1 176 ? -9.748 17.675 25.489 1.00 60.66 176 GLN A C 1
ATOM 1378 O O . GLN A 1 176 ? -9.037 18.618 25.829 1.00 60.66 176 GLN A O 1
ATOM 1383 N N . VAL A 1 177 ? -9.743 17.197 24.243 1.00 45.72 177 VAL A N 1
ATOM 1384 C CA . VAL A 1 177 ? -8.939 17.774 23.147 1.00 45.72 177 VAL A CA 1
ATOM 1385 C C . VAL A 1 177 ? -9.760 18.760 22.328 1.00 45.72 177 VAL A C 1
ATOM 1387 O O . VAL A 1 177 ? -10.921 18.421 22.010 1.00 45.72 177 VAL A O 1
#

Foldseek 3Di:
DDDDDPVVVVVVVVVVVVLVVVVVVVVDPDPDDPDPPPPPDPPPPPPPPDDDPDPDDDPPLDDPVVLVVLLVVLVVQVPDPPSVVVNLVSLVSCLVVLVVCCVPVVDDPVVSCVSCVVCVDPVSVQVNCCVVNVDRDPVVVVVVVVVVVVVVVVVLCPDDDPVSVVSCVVCVVVPPD

Organism: Collichthys lucidus (NCBI:txid240159)